Protein AF-A0A379TE27-F1 (afdb_monomer_lite)

Structure (mmCIF, N/CA/C/O backbone):
data_AF-A0A379TE27-F1
#
_entry.id   AF-A0A379TE27-F1
#
loop_
_atom_site.group_PDB
_atom_site.id
_atom_site.type_symbol
_atom_site.label_atom_id
_atom_site.label_alt_id
_atom_site.label_comp_id
_atom_site.label_asym_id
_atom_site.label_entity_id
_atom_site.label_seq_id
_atom_site.pdbx_PDB_ins_code
_atom_site.Cartn_x
_atom_site.Cartn_y
_atom_site.Cartn_z
_atom_site.occupancy
_atom_site.B_iso_or_equiv
_atom_site.auth_seq_id
_atom_site.auth_comp_id
_atom_site.auth_asym_id
_atom_site.auth_atom_id
_atom_site.pdbx_PDB_model_num
ATOM 1 N N . MET A 1 1 ? -8.753 6.516 7.124 1.00 88.56 1 MET A N 1
ATOM 2 C CA . MET A 1 1 ? -7.279 6.424 7.052 1.00 88.56 1 MET A CA 1
ATOM 3 C C . MET A 1 1 ? -6.906 5.951 5.670 1.00 88.56 1 MET A C 1
ATOM 5 O O . MET A 1 1 ? -7.676 5.186 5.088 1.00 88.56 1 MET A O 1
ATOM 9 N N . THR A 1 2 ? -5.763 6.414 5.190 1.00 90.12 2 THR A N 1
ATOM 10 C CA . THR A 1 2 ? -5.278 6.161 3.833 1.00 90.12 2 THR A CA 1
ATOM 11 C C . THR A 1 2 ? -3.850 5.655 3.903 1.00 90.12 2 THR A C 1
ATOM 13 O O . THR A 1 2 ? -3.072 6.192 4.685 1.00 90.12 2 THR A O 1
ATOM 16 N N . VAL A 1 3 ? -3.515 4.637 3.115 1.00 89.94 3 VAL A N 1
ATOM 17 C CA . VAL A 1 3 ? -2.134 4.156 2.956 1.00 89.94 3 VAL A CA 1
ATOM 18 C C . VAL A 1 3 ? -1.588 4.631 1.613 1.00 89.94 3 VAL A C 1
ATOM 20 O O . VAL A 1 3 ? -2.299 4.561 0.609 1.00 89.94 3 VAL A O 1
ATOM 23 N N . THR A 1 4 ? -0.375 5.186 1.584 1.00 88.12 4 THR A N 1
ATOM 24 C CA . THR A 1 4 ? 0.194 5.774 0.361 1.00 88.12 4 THR A CA 1
ATOM 25 C C . THR A 1 4 ? 1.718 5.753 0.327 1.00 88.12 4 THR A C 1
ATOM 27 O O . THR A 1 4 ? 2.380 5.840 1.354 1.00 88.12 4 THR A O 1
ATOM 30 N N . THR A 1 5 ? 2.281 5.704 -0.877 1.00 76.00 5 THR A N 1
ATOM 31 C CA . THR A 1 5 ? 3.723 5.837 -1.141 1.00 76.00 5 THR A CA 1
ATOM 32 C C . THR A 1 5 ? 4.176 7.281 -1.326 1.00 76.00 5 THR A C 1
ATOM 34 O O . THR A 1 5 ? 5.369 7.581 -1.337 1.00 76.00 5 THR A O 1
ATOM 37 N N . THR A 1 6 ? 3.238 8.207 -1.535 1.00 61.97 6 THR A N 1
ATOM 38 C CA . THR A 1 6 ? 3.581 9.575 -1.918 1.00 61.97 6 THR A CA 1
ATOM 39 C C . THR A 1 6 ? 4.032 10.370 -0.699 1.00 61.97 6 THR A C 1
ATOM 41 O O . THR A 1 6 ? 3.205 10.880 0.057 1.00 61.97 6 THR A O 1
ATOM 44 N N . ASN A 1 7 ? 5.343 10.554 -0.556 1.00 51.09 7 ASN A N 1
ATOM 45 C CA . ASN A 1 7 ? 5.941 11.485 0.404 1.00 51.09 7 ASN A CA 1
ATOM 46 C C . ASN A 1 7 ? 6.073 12.908 -0.181 1.00 51.09 7 ASN A C 1
ATOM 48 O O . ASN A 1 7 ? 7.009 13.645 0.120 1.00 51.09 7 ASN A O 1
ATOM 52 N N . LEU A 1 8 ? 5.158 13.300 -1.079 1.00 46.75 8 LEU A N 1
ATOM 53 C CA . LEU A 1 8 ? 5.077 14.679 -1.552 1.00 46.75 8 LEU A CA 1
ATOM 54 C C . LEU A 1 8 ? 4.684 15.534 -0.349 1.00 46.75 8 LEU A C 1
ATOM 56 O O . LEU A 1 8 ? 3.548 15.465 0.114 1.00 46.75 8 LEU A O 1
ATOM 60 N N . THR A 1 9 ? 5.617 16.330 0.163 1.00 44.69 9 THR A N 1
ATOM 61 C CA . THR A 1 9 ? 5.460 17.175 1.357 1.00 44.69 9 THR A CA 1
ATOM 62 C C . THR A 1 9 ? 4.176 18.016 1.299 1.00 44.69 9 THR A C 1
ATOM 64 O O . THR A 1 9 ? 3.497 18.212 2.306 1.00 44.69 9 THR A O 1
ATOM 67 N N . THR A 1 10 ? 3.769 18.430 0.098 1.00 44.16 10 THR A N 1
ATOM 68 C CA . THR A 1 10 ? 2.522 19.156 -0.180 1.00 44.16 10 THR A CA 1
ATOM 69 C C . THR A 1 10 ? 1.271 18.292 0.022 1.00 44.16 10 THR A C 1
ATOM 71 O O . THR A 1 10 ? 0.318 18.719 0.674 1.00 44.16 10 THR A O 1
ATOM 74 N N . THR A 1 11 ? 1.275 17.055 -0.479 1.00 52.12 11 THR A N 1
ATOM 75 C CA . THR A 1 11 ? 0.161 16.103 -0.350 1.00 52.12 11 THR A CA 1
ATOM 76 C C . THR A 1 11 ? 0.090 15.530 1.063 1.00 52.12 11 THR A C 1
ATOM 78 O O . THR A 1 11 ? -1.003 15.342 1.584 1.00 52.12 11 THR A O 1
ATOM 81 N N . ALA A 1 12 ? 1.230 15.340 1.730 1.00 51.91 12 ALA A N 1
ATOM 82 C CA . ALA A 1 12 ? 1.298 14.911 3.121 1.00 51.91 12 ALA A CA 1
ATOM 83 C C . ALA A 1 12 ? 0.636 15.923 4.067 1.00 51.91 12 ALA A C 1
ATOM 85 O O . ALA A 1 12 ? -0.124 15.529 4.948 1.00 51.91 12 ALA A O 1
ATOM 86 N N . HIS A 1 13 ? 0.844 17.229 3.859 1.00 50.75 13 HIS A N 1
ATOM 87 C CA . HIS A 1 13 ? 0.138 18.273 4.611 1.00 50.75 13 HIS A CA 1
ATOM 88 C C . HIS A 1 13 ? -1.361 18.335 4.292 1.00 50.75 13 HIS A C 1
ATOM 90 O O . HIS A 1 13 ? -2.162 18.593 5.194 1.00 50.75 13 HIS A O 1
ATOM 96 N N . TYR A 1 14 ? -1.745 18.088 3.037 1.00 52.91 14 TYR A N 1
ATOM 97 C CA . TYR A 1 14 ? -3.147 18.077 2.616 1.00 52.91 14 TYR A CA 1
ATOM 98 C C . TYR A 1 14 ? -3.903 16.868 3.187 1.00 52.91 14 TYR A C 1
ATOM 100 O O . TYR A 1 14 ? -4.969 17.031 3.779 1.00 52.91 14 TYR A O 1
ATOM 108 N N . TYR A 1 15 ? -3.308 15.670 3.112 1.00 57.31 15 TYR A N 1
ATOM 109 C CA . TYR A 1 15 ? -3.843 14.467 3.740 1.00 57.31 15 TYR A CA 1
ATOM 110 C C . TYR A 1 15 ? -3.894 14.634 5.251 1.00 57.31 15 TYR A C 1
ATOM 112 O O . TYR A 1 15 ? -4.974 14.505 5.799 1.00 57.31 15 TYR A O 1
ATOM 120 N N . ARG A 1 16 ? -2.815 15.042 5.933 1.00 56.41 16 ARG A N 1
ATOM 121 C CA . ARG A 1 16 ? -2.797 15.148 7.408 1.00 56.41 16 ARG A CA 1
ATOM 122 C C . ARG A 1 16 ? -3.868 16.098 7.977 1.00 56.41 16 ARG A C 1
ATOM 124 O O . ARG A 1 16 ? -4.253 15.941 9.129 1.00 56.41 16 ARG A O 1
ATOM 131 N N . ARG A 1 17 ? -4.365 17.061 7.186 1.00 57.88 17 ARG A N 1
ATOM 132 C CA . ARG A 1 17 ? -5.469 17.967 7.564 1.00 57.88 17 ARG A CA 1
ATOM 133 C C . ARG A 1 17 ? -6.874 17.387 7.348 1.00 57.88 17 ARG A C 1
ATOM 135 O O . ARG A 1 17 ? -7.810 17.901 7.948 1.00 57.88 17 ARG A O 1
ATOM 142 N N . ALA A 1 18 ? -7.032 16.349 6.526 1.00 57.97 18 ALA A N 1
ATOM 143 C CA . ALA A 1 18 ? -8.335 15.783 6.153 1.00 57.97 18 ALA A CA 1
ATOM 144 C C . ALA A 1 18 ? -8.492 14.278 6.460 1.00 57.97 18 ALA A C 1
ATOM 146 O O . ALA A 1 18 ? -9.610 13.788 6.596 1.00 57.97 18 ALA A O 1
ATOM 147 N N . GLN A 1 19 ? -7.397 13.521 6.543 1.00 73.94 19 GLN A N 1
ATOM 148 C CA . GLN A 1 19 ? -7.355 12.069 6.717 1.00 73.94 19 GLN A CA 1
ATOM 149 C C . GLN A 1 19 ? -6.06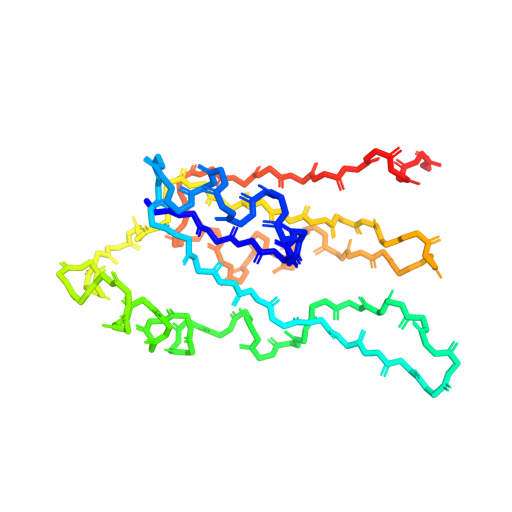4 11.659 7.445 1.00 73.94 19 GLN A C 1
ATOM 151 O O . GLN A 1 19 ? -4.993 12.168 7.143 1.00 73.94 19 GLN A O 1
ATOM 156 N N . THR A 1 20 ? -6.121 10.686 8.354 1.00 88.12 20 THR A N 1
ATOM 157 C CA . THR A 1 20 ? -4.904 10.079 8.923 1.00 88.12 20 THR A CA 1
ATOM 158 C C . THR A 1 20 ? -4.175 9.273 7.836 1.00 88.12 20 THR A C 1
ATOM 160 O O . THR A 1 20 ? -4.791 8.334 7.317 1.00 88.12 20 THR A O 1
ATOM 163 N N . PRO A 1 21 ? -2.933 9.616 7.444 1.00 89.06 21 PRO A N 1
ATOM 164 C CA . PRO A 1 21 ? -2.180 8.876 6.437 1.00 89.06 21 PRO A CA 1
ATOM 165 C C . PRO A 1 21 ? -1.149 7.925 7.068 1.00 89.06 21 PRO A C 1
ATOM 167 O O . PRO A 1 21 ? -0.503 8.276 8.052 1.00 89.06 21 PRO A O 1
ATOM 170 N N . VAL A 1 22 ? -0.969 6.756 6.455 1.00 91.62 22 VAL A N 1
ATOM 171 C CA . VAL A 1 22 ? 0.132 5.812 6.691 1.00 91.62 22 VAL A CA 1
ATOM 172 C C . VAL A 1 22 ? 1.017 5.820 5.446 1.00 91.62 22 VAL A C 1
ATOM 174 O O . VAL A 1 22 ? 0.517 5.621 4.338 1.00 91.62 22 VAL A O 1
ATOM 177 N N . TYR A 1 23 ? 2.308 6.100 5.617 1.00 88.94 23 TYR A N 1
ATOM 178 C CA . TYR A 1 23 ? 3.251 6.228 4.505 1.00 88.94 23 TYR A CA 1
ATOM 179 C C . TYR A 1 23 ? 4.073 4.955 4.343 1.00 88.94 23 TYR A C 1
ATOM 181 O O . TYR A 1 23 ? 4.562 4.423 5.33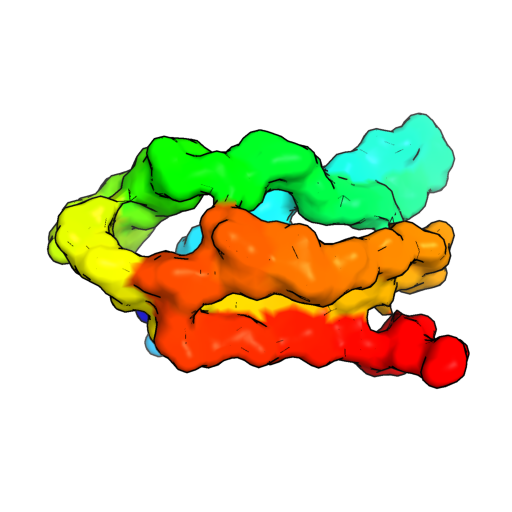3 1.00 88.94 23 TYR A O 1
ATOM 189 N N . LEU A 1 24 ? 4.226 4.500 3.101 1.00 89.06 24 LEU A N 1
ATOM 190 C CA . LEU A 1 24 ? 5.077 3.367 2.745 1.00 89.06 24 LEU A CA 1
ATOM 191 C C . LEU A 1 24 ? 6.407 3.863 2.191 1.00 89.06 24 LEU A C 1
ATOM 193 O O . LEU A 1 24 ? 6.450 4.819 1.410 1.00 89.06 24 LEU A O 1
ATOM 197 N N . GLU A 1 25 ? 7.480 3.194 2.587 1.00 86.62 25 GLU A N 1
ATOM 198 C CA . GLU A 1 25 ? 8.829 3.486 2.123 1.00 86.62 25 GLU A CA 1
ATOM 199 C C . GLU A 1 25 ? 9.024 3.007 0.679 1.00 86.62 25 GLU A C 1
ATOM 201 O O . GLU A 1 25 ? 8.402 2.045 0.224 1.00 86.62 25 GLU A O 1
ATOM 206 N N . THR A 1 26 ? 9.884 3.707 -0.062 1.00 82.75 26 THR A N 1
ATOM 207 C CA . THR A 1 26 ? 10.246 3.367 -1.443 1.00 82.75 26 THR A CA 1
ATOM 208 C C . THR A 1 26 ? 11.753 3.215 -1.557 1.00 82.75 26 THR A C 1
ATOM 210 O O . THR A 1 26 ? 12.495 4.105 -1.130 1.00 82.75 26 THR A O 1
ATOM 213 N N . ALA A 1 27 ? 12.194 2.160 -2.229 1.00 83.25 27 ALA A N 1
ATOM 214 C CA . ALA A 1 27 ? 13.587 1.922 -2.539 1.00 83.25 27 ALA A CA 1
ATOM 215 C C . ALA A 1 27 ? 14.189 3.072 -3.360 1.00 83.25 27 ALA A C 1
ATOM 217 O O . ALA A 1 27 ? 13.549 3.662 -4.238 1.00 83.25 27 ALA A O 1
ATOM 218 N N . ARG A 1 28 ? 15.472 3.347 -3.117 1.00 83.38 28 ARG A N 1
ATOM 219 C CA . ARG A 1 28 ? 16.305 4.190 -3.977 1.00 83.38 28 ARG A CA 1
ATOM 220 C C . ARG A 1 28 ? 17.602 3.483 -4.310 1.00 83.38 28 ARG A C 1
ATOM 222 O O . ARG A 1 28 ? 18.187 2.820 -3.459 1.00 83.38 28 ARG A O 1
ATOM 229 N N . ASN A 1 29 ? 18.062 3.641 -5.545 1.00 81.31 29 ASN A N 1
ATOM 230 C CA . ASN A 1 29 ? 19.365 3.127 -5.958 1.00 81.31 29 ASN A CA 1
ATOM 231 C C . ASN A 1 29 ? 20.466 4.206 -5.805 1.00 81.31 29 ASN A C 1
ATOM 233 O O . ASN A 1 29 ? 20.149 5.379 -5.595 1.00 81.31 29 ASN A O 1
ATOM 237 N N . PRO A 1 30 ? 21.761 3.853 -5.942 1.00 87.69 30 PRO A N 1
ATOM 238 C CA . PRO A 1 30 ? 22.869 4.814 -5.847 1.00 87.69 30 PRO A CA 1
ATOM 239 C C . PRO A 1 30 ? 22.845 5.954 -6.878 1.00 87.69 30 PRO A C 1
ATOM 241 O O . PRO A 1 30 ? 23.509 6.967 -6.680 1.00 87.69 30 PRO A O 1
ATOM 244 N N . TYR A 1 31 ? 22.078 5.812 -7.963 1.00 83.38 31 TYR A N 1
ATOM 245 C CA . TYR A 1 31 ? 21.861 6.859 -8.968 1.00 83.38 31 TYR A CA 1
ATOM 246 C C . TYR A 1 31 ? 20.724 7.822 -8.586 1.00 83.38 31 TYR A C 1
ATOM 248 O O . TYR A 1 31 ? 20.448 8.773 -9.312 1.00 83.38 31 TYR A O 1
ATOM 256 N N . GLY A 1 32 ? 20.062 7.588 -7.449 1.00 80.25 32 GLY A N 1
ATOM 257 C CA . GLY A 1 32 ? 18.960 8.400 -6.944 1.00 80.25 32 GLY A CA 1
ATOM 258 C C . GLY A 1 32 ? 17.590 8.049 -7.524 1.00 80.25 32 GLY A C 1
ATOM 259 O O . GLY A 1 32 ? 16.617 8.710 -7.147 1.00 80.25 32 GLY A O 1
ATOM 260 N N . PHE A 1 33 ? 17.495 7.021 -8.378 1.00 80.44 33 PHE A N 1
ATOM 261 C CA . PHE A 1 33 ? 16.231 6.611 -8.991 1.00 80.44 33 PHE A CA 1
ATOM 262 C C . PHE A 1 33 ? 15.255 6.115 -7.935 1.00 80.44 33 PHE A C 1
ATOM 264 O O . PHE A 1 33 ? 15.630 5.382 -7.014 1.00 80.44 33 PHE A O 1
ATOM 271 N N . ILE A 1 34 ? 13.998 6.513 -8.097 1.00 76.69 34 ILE A N 1
ATOM 272 C CA . ILE A 1 34 ? 12.882 6.073 -7.277 1.00 76.69 34 ILE A CA 1
ATOM 273 C C . ILE A 1 34 ? 12.481 4.692 -7.779 1.00 76.69 34 ILE A C 1
ATOM 275 O O . ILE A 1 34 ? 11.858 4.524 -8.834 1.00 76.69 34 ILE A O 1
ATOM 279 N N . GLY A 1 35 ? 12.897 3.700 -7.004 1.00 78.25 35 GLY A N 1
ATOM 280 C CA . GLY A 1 35 ? 12.470 2.332 -7.160 1.00 78.25 35 GLY A CA 1
ATOM 281 C C . GLY A 1 35 ? 11.092 2.127 -6.556 1.00 78.25 35 GLY A C 1
ATOM 282 O O . GLY A 1 35 ? 10.320 3.047 -6.286 1.00 78.25 35 GLY A O 1
ATOM 283 N N . GLY A 1 36 ? 10.780 0.864 -6.350 1.00 80.25 36 GLY A N 1
ATOM 284 C CA . GLY A 1 36 ? 9.490 0.481 -5.853 1.00 80.25 36 GLY A CA 1
ATOM 285 C C . GLY A 1 36 ? 9.322 0.620 -4.329 1.00 80.25 36 GLY A C 1
ATOM 286 O O . GLY A 1 36 ? 10.299 0.709 -3.608 1.00 80.25 36 GLY A O 1
ATOM 287 N N . ILE A 1 37 ? 8.078 0.569 -3.848 1.00 85.62 37 ILE A N 1
ATOM 288 C CA . ILE A 1 37 ? 7.708 0.143 -2.486 1.00 85.62 37 ILE A CA 1
ATOM 289 C C . ILE A 1 37 ? 8.469 -1.117 -2.044 1.00 85.62 37 ILE A C 1
ATOM 291 O O . ILE A 1 37 ? 8.453 -2.142 -2.730 1.00 85.62 37 ILE A O 1
ATOM 295 N N . ASP A 1 38 ? 9.084 -1.077 -0.869 1.00 84.50 38 ASP A N 1
ATOM 296 C CA . ASP A 1 38 ? 9.772 -2.255 -0.348 1.00 84.50 38 ASP A CA 1
ATOM 297 C C . ASP A 1 38 ? 8.800 -3.401 -0.026 1.00 84.50 38 ASP A C 1
ATOM 299 O O . ASP A 1 38 ? 7.673 -3.201 0.423 1.00 84.50 38 ASP A O 1
ATOM 303 N N . ALA A 1 39 ? 9.234 -4.645 -0.242 1.00 85.81 39 ALA A N 1
ATOM 304 C CA . ALA A 1 39 ? 8.354 -5.814 -0.138 1.00 85.81 39 ALA A CA 1
ATOM 305 C C . ALA A 1 39 ? 7.723 -5.994 1.257 1.00 85.81 39 ALA A C 1
ATOM 307 O O . ALA A 1 39 ? 6.593 -6.492 1.341 1.00 85.81 39 ALA A O 1
ATOM 308 N N . HIS A 1 40 ? 8.441 -5.580 2.309 1.00 89.81 40 HIS A N 1
ATOM 309 C CA . HIS A 1 40 ? 7.998 -5.634 3.704 1.00 89.81 40 HIS A CA 1
ATOM 310 C C . HIS A 1 40 ? 6.867 -4.631 3.995 1.00 89.81 40 HIS A C 1
ATOM 312 O O . HIS A 1 40 ? 6.027 -4.880 4.851 1.00 89.81 40 HIS A O 1
ATOM 318 N N . CYS A 1 41 ? 6.762 -3.535 3.230 1.00 90.75 41 CYS A N 1
ATOM 319 C CA . CYS A 1 41 ? 5.679 -2.556 3.374 1.00 90.75 41 CYS A CA 1
ATOM 320 C C . CYS A 1 41 ? 4.291 -3.130 3.027 1.00 90.75 41 CYS A C 1
ATOM 322 O O . CYS A 1 41 ? 3.275 -2.475 3.255 1.00 90.75 41 CYS A O 1
ATOM 324 N N . PHE A 1 42 ? 4.235 -4.341 2.467 1.00 91.00 42 PHE A N 1
ATOM 325 C CA . PHE A 1 42 ? 3.000 -5.078 2.209 1.00 91.00 42 PHE A CA 1
ATOM 326 C C . PHE A 1 42 ? 2.726 -6.194 3.228 1.00 91.00 42 PHE A C 1
ATOM 328 O O . PHE A 1 42 ? 1.852 -7.028 2.992 1.00 91.00 42 PHE A O 1
ATOM 335 N N . GLU A 1 43 ? 3.487 -6.263 4.318 1.00 94.81 43 GLU A N 1
ATOM 336 C CA . GLU A 1 43 ? 3.231 -7.190 5.418 1.00 94.81 43 GLU A CA 1
ATOM 337 C C . GLU A 1 43 ? 2.203 -6.581 6.374 1.00 94.81 43 GLU A C 1
ATOM 339 O O . GLU A 1 43 ? 2.299 -5.417 6.765 1.00 94.81 43 GLU A O 1
ATOM 344 N N . GLU A 1 44 ? 1.180 -7.360 6.727 1.00 96.31 44 GLU A N 1
ATOM 345 C CA . GLU A 1 44 ? 0.074 -6.865 7.549 1.00 96.31 44 GLU A CA 1
ATOM 346 C C . GLU A 1 44 ? 0.536 -6.424 8.940 1.00 96.31 44 GLU A C 1
ATOM 348 O O . GLU A 1 44 ? 0.079 -5.387 9.418 1.00 96.31 44 GLU A O 1
ATOM 353 N N . ASP A 1 45 ? 1.458 -7.163 9.559 1.00 96.81 45 ASP A N 1
ATOM 354 C CA . ASP A 1 45 ? 1.988 -6.827 10.883 1.00 96.81 45 ASP A CA 1
ATOM 355 C C . ASP A 1 45 ? 2.677 -5.458 10.861 1.00 96.81 45 ASP A C 1
ATOM 357 O O . ASP A 1 45 ? 2.329 -4.581 11.652 1.00 96.81 45 ASP A O 1
ATOM 361 N N . TYR A 1 46 ? 3.535 -5.217 9.866 1.00 96.25 46 TYR A N 1
ATOM 362 C CA . TYR A 1 46 ? 4.184 -3.922 9.661 1.00 96.25 46 TYR A CA 1
ATOM 363 C C . TYR A 1 46 ? 3.166 -2.794 9.426 1.00 96.25 46 TYR A C 1
ATOM 365 O O . TYR A 1 46 ? 3.241 -1.725 10.033 1.00 96.25 46 TYR A O 1
ATOM 373 N N . LEU A 1 47 ? 2.146 -3.026 8.593 1.00 96.38 47 LEU A N 1
ATOM 374 C CA . LEU A 1 47 ? 1.080 -2.043 8.383 1.00 96.38 47 LEU A CA 1
ATOM 375 C C . LEU A 1 47 ? 0.321 -1.742 9.680 1.00 96.38 47 LEU A C 1
ATOM 377 O O . LEU A 1 47 ? -0.028 -0.587 9.925 1.00 96.38 47 LEU A O 1
ATOM 381 N N . ARG A 1 48 ? 0.058 -2.747 10.520 1.00 97.12 48 ARG A N 1
ATOM 382 C CA . ARG A 1 48 ? -0.628 -2.567 11.806 1.00 97.12 48 ARG A CA 1
ATOM 383 C C . ARG A 1 48 ? 0.237 -1.837 12.829 1.00 97.12 48 ARG A C 1
ATOM 385 O O . ARG A 1 48 ? -0.315 -1.029 13.576 1.00 97.12 48 ARG A O 1
ATOM 392 N N . GLU A 1 49 ? 1.551 -2.037 12.819 1.00 97.00 49 GLU A N 1
ATOM 393 C CA . GLU A 1 49 ? 2.500 -1.225 13.592 1.00 97.00 49 GLU A CA 1
ATOM 394 C C . GLU A 1 49 ? 2.417 0.247 13.175 1.00 97.00 49 GLU A C 1
ATOM 396 O O . GLU A 1 49 ? 2.171 1.111 14.017 1.00 97.00 49 GLU A O 1
ATOM 401 N N . LEU A 1 50 ? 2.477 0.541 11.871 1.00 95.25 50 LEU A N 1
ATOM 402 C CA . LEU A 1 50 ? 2.340 1.914 11.374 1.00 95.25 50 LEU A CA 1
ATOM 403 C C . LEU A 1 50 ? 0.982 2.542 11.725 1.00 95.25 50 LEU A C 1
ATOM 405 O O . LEU A 1 50 ? 0.904 3.735 12.023 1.00 95.25 50 LEU A O 1
ATOM 409 N N . ILE A 1 51 ? -0.102 1.758 11.706 1.00 95.44 51 ILE A N 1
ATOM 410 C CA . ILE A 1 51 ? -1.424 2.221 12.149 1.00 95.44 51 ILE A CA 1
ATOM 411 C C . ILE A 1 51 ? -1.401 2.561 13.639 1.00 95.44 51 ILE A C 1
ATOM 413 O O . ILE A 1 51 ? -2.012 3.554 14.033 1.00 95.44 51 ILE A O 1
ATOM 417 N N . ASN A 1 52 ? -0.724 1.763 14.465 1.00 96.44 52 ASN A N 1
ATOM 418 C CA . ASN A 1 52 ? -0.677 1.965 15.909 1.00 96.44 52 ASN A CA 1
ATOM 419 C C . ASN A 1 52 ? -0.061 3.317 16.288 1.00 96.44 52 ASN A C 1
ATOM 421 O O . ASN A 1 52 ? -0.548 3.970 17.209 1.00 96.44 52 ASN A O 1
ATOM 425 N N . GLU A 1 53 ? 0.925 3.776 15.518 1.00 94.06 53 GLU A N 1
ATOM 426 C CA . GLU A 1 53 ? 1.582 5.070 15.722 1.00 94.06 53 GLU A C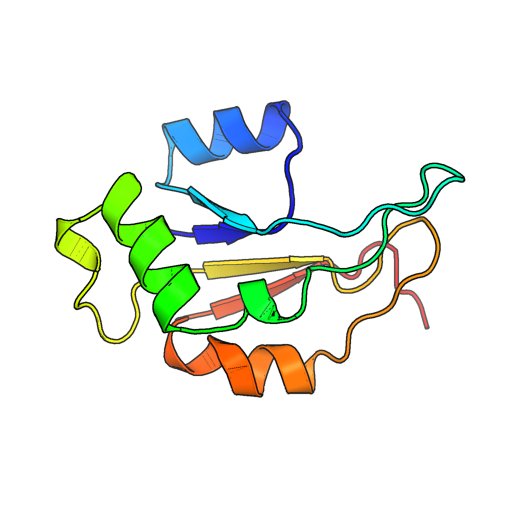A 1
ATOM 427 C C . GLU A 1 53 ? 0.671 6.276 15.434 1.00 94.06 53 GLU A C 1
ATOM 429 O O . GLU A 1 53 ? 0.822 7.337 16.040 1.00 94.06 53 GLU A O 1
ATOM 434 N N . VAL A 1 54 ? -0.291 6.146 14.510 1.00 92.19 54 VAL A N 1
ATOM 435 C CA . VAL A 1 54 ? -1.087 7.293 14.016 1.00 92.19 54 VAL A CA 1
ATOM 436 C C . VAL A 1 54 ? -2.579 7.224 14.349 1.00 92.19 54 VAL A C 1
ATOM 438 O O . VAL A 1 54 ? -3.265 8.248 14.355 1.00 92.19 54 VAL A O 1
ATOM 441 N N . ALA A 1 55 ? -3.108 6.026 14.577 1.00 93.38 55 ALA A N 1
ATOM 442 C CA . ALA A 1 55 ? -4.515 5.743 14.845 1.00 93.38 55 ALA A CA 1
ATOM 443 C C . ALA A 1 55 ? -4.671 4.413 15.617 1.00 93.38 55 ALA A C 1
ATOM 445 O O . ALA A 1 55 ? -5.281 3.473 15.093 1.00 93.38 55 ALA A O 1
ATOM 446 N N . PRO A 1 56 ? -4.178 4.321 16.868 1.00 95.06 56 PRO A N 1
ATOM 447 C CA . PRO A 1 56 ? -4.171 3.083 17.658 1.00 95.06 56 PRO A CA 1
ATOM 448 C C . PRO A 1 56 ? -5.558 2.439 17.801 1.00 95.06 56 PRO A C 1
ATOM 450 O O . PRO A 1 56 ? -5.704 1.218 17.777 1.00 95.06 56 PRO A O 1
ATOM 453 N N . GLN A 1 57 ? -6.615 3.252 17.844 1.00 94.88 57 GLN A N 1
ATOM 454 C CA . GLN A 1 57 ? -8.004 2.800 17.902 1.00 94.88 57 GLN A CA 1
ATOM 455 C C . GLN A 1 57 ? -8.461 1.991 16.675 1.00 94.88 57 GLN A C 1
ATOM 457 O O . GLN A 1 57 ? -9.497 1.340 16.741 1.00 94.88 57 GLN A O 1
ATOM 462 N N . ARG A 1 58 ? -7.716 2.032 15.563 1.00 94.38 58 ARG A N 1
ATOM 463 C CA . ARG A 1 58 ? -8.041 1.349 14.298 1.00 94.38 58 ARG A CA 1
ATOM 464 C C . ARG A 1 58 ? -7.173 0.127 14.022 1.00 94.38 58 ARG A C 1
ATOM 466 O O . ARG A 1 58 ? -7.399 -0.564 13.034 1.00 94.38 58 ARG A O 1
ATOM 473 N N . VAL A 1 59 ? -6.197 -0.167 14.884 1.00 96.44 59 VAL A N 1
ATOM 474 C CA . VAL A 1 59 ? -5.239 -1.274 14.703 1.00 96.44 59 VAL A CA 1
ATOM 475 C C . VAL A 1 59 ? -5.930 -2.624 14.570 1.00 96.44 59 VAL A C 1
ATOM 477 O O . VAL A 1 59 ? -5.400 -3.504 13.907 1.00 96.44 59 VAL A O 1
ATOM 480 N N . ARG A 1 60 ? -7.106 -2.800 15.181 1.00 96.88 60 ARG A N 1
ATOM 481 C CA . ARG A 1 60 ? -7.877 -4.053 15.147 1.00 96.88 60 ARG A CA 1
ATOM 482 C C . ARG A 1 60 ? -9.008 -4.051 14.119 1.00 96.88 60 ARG A C 1
ATOM 484 O O . ARG A 1 60 ? -9.727 -5.043 14.026 1.00 96.88 60 ARG A O 1
ATOM 491 N N . ASP A 1 61 ? -9.170 -2.973 13.350 1.00 97.56 61 ASP A N 1
ATOM 492 C CA . ASP A 1 61 ? -10.146 -2.947 12.263 1.00 97.56 61 ASP A CA 1
ATOM 493 C C . ASP A 1 61 ? -9.792 -4.054 11.257 1.00 97.56 61 ASP A C 1
ATOM 495 O O . ASP A 1 61 ? -8.620 -4.258 10.917 1.00 97.56 61 ASP A O 1
ATOM 499 N N . VAL A 1 62 ? -10.812 -4.753 10.749 1.00 97.38 62 VAL A N 1
ATOM 500 C CA . VAL A 1 62 ? -10.643 -5.721 9.648 1.00 97.38 62 VAL A CA 1
ATOM 501 C C . VAL A 1 62 ? -10.158 -4.994 8.391 1.00 97.38 62 VAL A C 1
ATOM 503 O O . VAL A 1 62 ? -9.279 -5.483 7.692 1.00 97.38 62 VAL A O 1
ATOM 506 N N . ARG A 1 63 ? -10.699 -3.793 8.143 1.00 97.69 63 ARG A N 1
ATOM 507 C CA . ARG A 1 63 ? -10.338 -2.905 7.030 1.00 97.69 63 ARG A CA 1
ATOM 508 C C . ARG A 1 63 ? -9.930 -1.526 7.539 1.00 97.69 63 ARG A C 1
ATOM 510 O O . ARG A 1 63 ? -10.726 -0.582 7.523 1.00 97.69 63 ARG A O 1
ATOM 517 N N . PRO A 1 64 ? -8.699 -1.382 8.047 1.00 96.62 64 PRO A N 1
ATOM 518 C CA . PRO A 1 64 ? -8.246 -0.114 8.597 1.00 96.62 64 PRO A CA 1
ATOM 519 C C . PRO A 1 64 ? -8.107 0.967 7.511 1.00 96.62 64 PRO A C 1
ATOM 521 O O . PRO A 1 64 ? -8.221 2.158 7.812 1.00 96.62 64 PRO A O 1
ATOM 524 N N . PHE A 1 65 ? -7.925 0.617 6.238 1.00 95.62 65 PHE A N 1
ATOM 525 C CA . PHE A 1 65 ? -7.741 1.597 5.169 1.00 95.62 65 PHE A CA 1
ATOM 526 C C . PHE A 1 65 ? -9.023 1.812 4.365 1.00 95.62 65 PHE A C 1
ATOM 528 O O . PHE A 1 65 ? -9.562 0.907 3.739 1.00 95.62 65 PHE A O 1
ATOM 535 N N . ARG A 1 66 ? -9.493 3.063 4.321 1.00 94.38 66 ARG A N 1
ATOM 536 C CA . ARG A 1 66 ? -10.633 3.442 3.472 1.00 94.38 66 ARG A CA 1
ATOM 537 C C . ARG A 1 66 ? -10.220 3.582 2.004 1.00 94.38 66 ARG A C 1
ATOM 539 O O . ARG A 1 66 ? -11.064 3.453 1.116 1.00 94.38 66 ARG A O 1
ATOM 546 N N . LEU A 1 67 ? -8.945 3.892 1.770 1.00 93.00 67 LEU A N 1
ATOM 547 C CA . LEU A 1 67 ? -8.324 4.036 0.460 1.00 93.00 67 LEU A CA 1
ATOM 548 C C . LEU A 1 67 ? -6.832 3.691 0.561 1.00 93.00 67 LEU A C 1
ATOM 550 O O . LEU A 1 67 ? -6.141 4.198 1.443 1.00 93.00 67 LEU A O 1
ATOM 554 N N . ALA A 1 68 ? -6.332 2.872 -0.355 1.00 92.69 68 ALA A N 1
ATOM 555 C CA . ALA A 1 68 ? -4.909 2.777 -0.656 1.00 92.69 68 ALA A CA 1
ATOM 556 C C . ALA A 1 68 ? -4.620 3.554 -1.940 1.00 92.69 68 ALA A C 1
ATOM 558 O O . ALA A 1 68 ? -5.338 3.389 -2.922 1.00 92.69 68 ALA A O 1
ATOM 559 N N . VAL A 1 69 ? -3.587 4.390 -1.943 1.00 90.69 69 VAL A N 1
ATOM 560 C CA . VAL A 1 69 ? -3.111 5.093 -3.140 1.00 90.69 69 VAL A CA 1
ATOM 561 C C . VAL A 1 69 ? -1.734 4.548 -3.480 1.00 90.69 69 VAL A C 1
ATOM 563 O O . VAL A 1 69 ? -0.777 4.759 -2.740 1.00 90.69 69 VAL A O 1
ATOM 566 N N . ILE A 1 70 ? -1.643 3.815 -4.584 1.00 88.31 70 ILE A N 1
ATOM 567 C CA . ILE A 1 70 ? -0.435 3.101 -4.987 1.00 88.31 70 ILE A CA 1
ATOM 568 C C . ILE A 1 70 ? 0.014 3.640 -6.334 1.00 88.31 70 ILE A C 1
ATOM 570 O O . ILE A 1 70 ? -0.704 3.537 -7.328 1.00 88.31 70 ILE A O 1
ATOM 574 N N . GLN A 1 71 ? 1.218 4.201 -6.372 1.00 85.50 71 GLN A N 1
ATOM 575 C CA . GLN A 1 71 ? 1.845 4.584 -7.627 1.00 85.50 71 GLN A CA 1
ATOM 576 C C . GLN A 1 71 ? 2.304 3.319 -8.361 1.00 85.50 71 GLN A C 1
ATOM 578 O O . GLN A 1 71 ? 3.265 2.670 -7.952 1.00 85.50 71 GLN A O 1
ATOM 583 N N . LEU A 1 72 ? 1.591 2.950 -9.430 1.00 82.25 72 LEU A N 1
ATOM 584 C CA . LEU A 1 72 ? 1.835 1.696 -10.149 1.00 82.25 72 LEU A CA 1
ATOM 585 C C . LEU A 1 72 ? 3.120 1.758 -10.986 1.00 82.25 72 LEU A C 1
ATOM 587 O O . LEU A 1 72 ? 3.769 0.738 -11.193 1.00 82.25 72 LEU A O 1
ATOM 591 N N . GLY A 1 73 ? 3.485 2.950 -11.457 1.00 79.50 73 GLY A N 1
ATOM 592 C CA . GLY A 1 73 ? 4.710 3.207 -12.207 1.00 79.50 73 GLY A CA 1
ATOM 593 C C . GLY A 1 73 ? 5.460 4.406 -11.638 1.00 79.50 73 GLY A C 1
ATOM 594 O O . GLY A 1 73 ? 4.878 5.488 -11.504 1.00 79.50 73 GLY A O 1
ATOM 595 N N . THR A 1 74 ? 6.742 4.241 -11.314 1.00 79.75 74 THR A N 1
ATOM 596 C CA . THR A 1 74 ? 7.615 5.379 -10.996 1.00 79.75 74 THR A CA 1
ATOM 597 C C . THR A 1 74 ? 8.084 6.061 -12.277 1.00 79.75 74 THR A C 1
ATOM 599 O O . THR A 1 74 ? 8.113 5.455 -13.348 1.00 79.75 74 THR A O 1
ATOM 602 N N . TYR A 1 75 ? 8.462 7.336 -12.170 1.00 78.62 75 TYR A N 1
ATOM 603 C CA . TYR A 1 75 ? 9.003 8.095 -13.302 1.00 78.62 75 TYR A CA 1
ATOM 604 C C . TYR A 1 75 ? 10.258 7.444 -13.898 1.00 78.62 75 TYR A C 1
ATOM 606 O O . TYR A 1 75 ? 10.436 7.441 -15.111 1.00 78.62 75 TYR A O 1
ATOM 614 N N . ASP A 1 76 ? 11.070 6.812 -13.051 1.00 80.75 76 ASP A N 1
ATOM 615 C CA . ASP A 1 76 ? 12.311 6.145 -13.447 1.00 80.75 76 ASP A CA 1
ATOM 616 C C . ASP A 1 76 ? 12.084 4.722 -14.006 1.00 80.75 76 ASP A C 1
ATOM 618 O O . ASP A 1 76 ? 13.034 3.964 -14.194 1.00 80.75 76 ASP A O 1
ATOM 622 N N . GLY A 1 77 ? 10.828 4.342 -14.282 1.00 76.88 77 GLY A N 1
ATOM 623 C CA . GLY A 1 77 ? 10.483 3.132 -15.033 1.00 76.88 77 GLY A CA 1
ATOM 624 C C . GLY A 1 77 ? 10.238 1.872 -14.199 1.00 76.88 77 GLY A C 1
ATOM 625 O O . GLY A 1 77 ? 10.149 0.783 -14.766 1.00 76.88 77 GLY A O 1
ATOM 626 N N . THR A 1 78 ? 10.097 1.974 -12.873 1.00 80.69 78 THR A N 1
ATOM 627 C CA . THR A 1 78 ? 9.708 0.813 -12.050 1.00 80.69 78 THR A CA 1
ATOM 628 C C . THR A 1 78 ? 8.200 0.596 -12.134 1.00 80.69 78 THR A C 1
ATOM 630 O O . THR A 1 78 ? 7.445 1.470 -11.718 1.00 80.69 78 THR A O 1
ATOM 633 N N . ILE A 1 79 ? 7.759 -0.567 -12.631 1.00 81.06 79 ILE A N 1
ATOM 634 C CA . ILE A 1 79 ? 6.338 -0.943 -12.737 1.00 81.06 79 ILE A CA 1
ATOM 635 C C . ILE A 1 79 ? 5.993 -2.038 -11.723 1.00 81.06 79 ILE A C 1
ATOM 637 O O . ILE A 1 79 ? 6.675 -3.058 -11.625 1.00 81.06 79 ILE A O 1
ATOM 641 N N . TYR A 1 80 ? 4.893 -1.836 -11.003 1.00 79.62 80 TYR A N 1
ATOM 642 C CA . TYR A 1 80 ? 4.341 -2.760 -10.022 1.00 79.62 80 TYR A CA 1
ATOM 643 C C . TYR A 1 80 ? 3.441 -3.828 -10.631 1.00 79.62 80 TYR A C 1
ATOM 645 O O . TYR A 1 80 ? 2.634 -3.566 -11.521 1.00 79.62 80 TYR A O 1
ATOM 653 N N . ASN A 1 81 ? 3.482 -5.027 -10.048 1.00 86.19 81 ASN A N 1
ATOM 654 C CA . ASN A 1 81 ? 2.448 -6.027 -10.275 1.00 86.19 81 ASN A CA 1
ATOM 655 C C . ASN A 1 81 ? 1.194 -5.662 -9.461 1.00 86.19 81 ASN A C 1
ATOM 657 O O . ASN A 1 81 ? 1.111 -5.952 -8.267 1.00 86.19 81 ASN A O 1
ATOM 661 N N . ALA A 1 82 ? 0.202 -5.048 -10.114 1.00 88.38 82 ALA A N 1
ATOM 662 C CA . ALA A 1 82 ? -1.055 -4.650 -9.475 1.00 88.38 82 ALA A CA 1
ATOM 663 C C . ALA A 1 82 ? -1.755 -5.817 -8.757 1.00 88.38 82 ALA A C 1
ATOM 665 O O . ALA A 1 82 ? -2.314 -5.631 -7.678 1.00 88.38 82 ALA A O 1
ATOM 666 N N . ARG A 1 83 ? -1.683 -7.034 -9.315 1.00 91.31 83 ARG A N 1
ATOM 667 C CA . ARG A 1 83 ? -2.284 -8.226 -8.704 1.00 91.31 83 ARG A CA 1
ATOM 668 C C . ARG A 1 83 ? -1.627 -8.562 -7.371 1.00 91.31 83 ARG A C 1
ATOM 670 O O . ARG A 1 83 ? -2.332 -8.805 -6.405 1.00 91.31 83 ARG A O 1
ATOM 677 N N . GLN A 1 84 ? -0.298 -8.490 -7.299 1.00 90.25 84 GLN A N 1
ATOM 678 C CA . GLN A 1 84 ? 0.432 -8.729 -6.053 1.00 90.25 84 GLN A CA 1
ATOM 679 C C . GLN A 1 84 ? 0.031 -7.731 -4.959 1.00 90.25 84 GLN A C 1
ATOM 681 O O . GLN A 1 84 ? -0.082 -8.110 -3.798 1.00 90.25 84 GLN A O 1
ATOM 686 N N . VAL A 1 85 ? -0.211 -6.469 -5.323 1.00 91.56 85 VAL A N 1
ATOM 687 C CA . VAL A 1 85 ? -0.687 -5.451 -4.376 1.00 91.56 85 VAL A CA 1
ATOM 688 C C . VAL A 1 85 ? -2.079 -5.809 -3.854 1.00 91.56 85 VAL A C 1
ATOM 690 O O . VAL A 1 85 ? -2.296 -5.817 -2.645 1.00 91.56 85 VAL A O 1
ATOM 693 N N . VAL A 1 86 ? -3.015 -6.147 -4.746 1.00 94.69 86 VAL A N 1
ATOM 694 C CA . VAL A 1 86 ? -4.374 -6.554 -4.352 1.00 94.69 86 VAL A CA 1
ATOM 695 C C . VAL A 1 86 ? -4.339 -7.792 -3.455 1.00 94.69 86 VAL A C 1
ATOM 697 O O .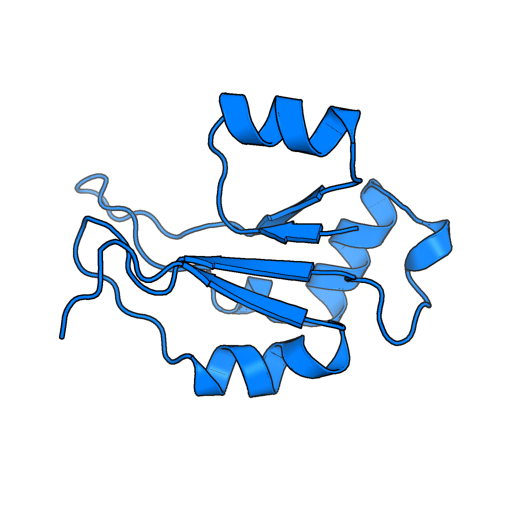 VAL A 1 86 ? -4.984 -7.791 -2.411 1.00 94.69 86 VAL A O 1
ATOM 700 N N . ASP A 1 87 ? -3.559 -8.809 -3.819 1.00 95.31 87 ASP A N 1
ATOM 701 C CA . ASP A 1 87 ? -3.468 -10.064 -3.068 1.00 95.31 87 ASP A CA 1
ATOM 702 C C . ASP A 1 87 ? -2.867 -9.855 -1.667 1.00 95.31 87 ASP A C 1
ATOM 704 O O . ASP A 1 87 ? -3.279 -10.520 -0.720 1.00 95.31 87 ASP A O 1
ATOM 708 N N . LYS A 1 88 ? -1.910 -8.926 -1.515 1.00 94.88 88 LYS A N 1
ATOM 709 C CA . LYS A 1 88 ? -1.236 -8.676 -0.233 1.00 94.88 88 LYS A CA 1
ATOM 710 C C . LYS A 1 88 ? -1.976 -7.730 0.711 1.00 94.88 88 LYS A C 1
ATOM 712 O O . LYS A 1 88 ? -1.882 -7.924 1.916 1.00 94.88 88 LYS A O 1
ATOM 717 N N . ILE A 1 89 ? -2.636 -6.683 0.208 1.00 95.56 89 ILE A N 1
ATOM 718 C CA . ILE A 1 89 ? -3.228 -5.636 1.069 1.00 95.56 89 ILE A CA 1
ATOM 719 C C . ILE A 1 89 ? -4.703 -5.347 0.783 1.00 95.56 89 ILE A C 1
ATOM 721 O O . ILE A 1 89 ? -5.323 -4.540 1.480 1.00 95.56 89 ILE A O 1
ATOM 725 N N . GLY A 1 90 ? -5.297 -5.987 -0.226 1.00 96.81 90 GLY A N 1
ATOM 726 C CA . GLY A 1 90 ? -6.684 -5.746 -0.622 1.00 96.81 90 GLY A CA 1
ATOM 727 C C . GLY A 1 90 ? -7.693 -6.080 0.471 1.00 96.81 90 GLY A C 1
ATOM 728 O O . GLY A 1 90 ? -8.709 -5.401 0.589 1.00 96.81 90 GLY A O 1
ATOM 729 N N . HIS A 1 91 ? -7.406 -7.058 1.330 1.00 97.69 91 HIS A N 1
ATOM 730 C CA . HIS A 1 91 ? -8.279 -7.401 2.454 1.00 97.69 91 HIS A CA 1
ATOM 731 C C . HIS A 1 91 ? -8.296 -6.345 3.564 1.00 97.69 91 HIS A C 1
ATOM 733 O O . HIS A 1 91 ? -9.262 -6.316 4.322 1.00 97.69 91 HIS A O 1
ATOM 739 N N . LEU A 1 92 ? -7.294 -5.459 3.624 1.00 97.94 92 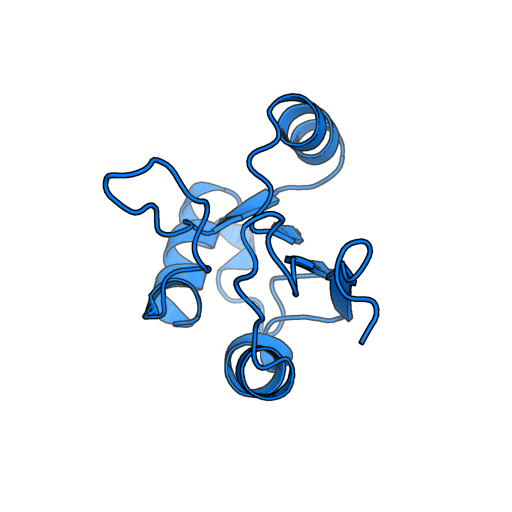LEU A N 1
ATOM 740 C CA . LEU A 1 92 ? -7.195 -4.351 4.585 1.00 97.94 92 LEU A CA 1
ATOM 741 C C . LEU A 1 92 ? -7.818 -3.045 4.069 1.00 97.94 92 LEU A C 1
ATOM 743 O O . LEU A 1 92 ? -7.939 -2.076 4.827 1.00 97.94 92 LEU A O 1
ATOM 747 N N . CYS A 1 93 ? -8.189 -3.005 2.786 1.00 97.25 93 CYS A N 1
ATOM 748 C CA . CYS A 1 93 ? -8.605 -1.798 2.087 1.00 97.25 93 CYS A CA 1
ATOM 749 C C . CYS A 1 93 ? -10.046 -1.907 1.581 1.00 97.25 93 CYS A C 1
ATOM 751 O O . CYS A 1 93 ? -10.450 -2.924 1.025 1.00 97.25 93 CYS A O 1
ATOM 753 N N . ASP A 1 94 ? -10.816 -0.826 1.689 1.00 96.75 94 ASP A N 1
ATOM 754 C CA . ASP A 1 94 ? -12.107 -0.745 0.991 1.00 96.75 94 ASP A CA 1
ATOM 755 C C . ASP A 1 94 ? -11.929 -0.471 -0.508 1.00 96.75 94 ASP A C 1
ATOM 757 O O . ASP A 1 94 ? -12.687 -0.977 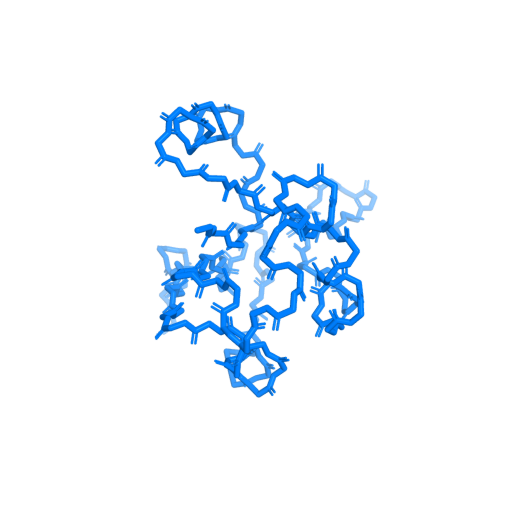-1.332 1.00 96.75 94 ASP A O 1
ATOM 761 N N . TYR A 1 95 ? -10.929 0.344 -0.861 1.00 95.62 95 TYR A N 1
ATOM 762 C CA . TYR A 1 95 ? -10.620 0.736 -2.234 1.00 95.62 95 TYR A CA 1
ATOM 763 C C . TYR A 1 95 ? -9.111 0.834 -2.425 1.00 95.62 95 TYR A C 1
ATOM 765 O O . TYR A 1 95 ? -8.390 1.245 -1.513 1.00 95.62 95 TYR A O 1
ATOM 773 N N . ILE A 1 96 ? -8.655 0.531 -3.637 1.00 93.81 96 ILE A N 1
ATOM 774 C CA . ILE A 1 96 ? -7.282 0.762 -4.080 1.00 93.81 96 ILE A CA 1
ATOM 775 C C . ILE A 1 96 ? -7.339 1.635 -5.332 1.00 93.81 96 ILE A C 1
ATOM 777 O O . ILE A 1 96 ? -7.993 1.287 -6.313 1.00 93.81 96 ILE A O 1
ATOM 781 N N . LEU A 1 97 ? -6.660 2.775 -5.281 1.00 91.19 97 LEU A N 1
ATOM 782 C CA . LEU A 1 97 ? -6.392 3.640 -6.416 1.00 91.19 97 LEU A CA 1
ATOM 783 C C . LEU A 1 97 ? -4.976 3.352 -6.911 1.00 91.19 97 LEU A C 1
ATOM 785 O O . LEU A 1 97 ? -4.003 3.644 -6.217 1.00 91.19 97 LEU A O 1
ATOM 789 N N . PHE A 1 98 ? -4.872 2.810 -8.120 1.00 89.25 98 PHE A N 1
ATOM 790 C CA . PHE A 1 98 ? -3.606 2.717 -8.835 1.00 89.25 98 PHE A CA 1
ATOM 791 C C . PHE A 1 98 ? -3.394 3.996 -9.641 1.00 89.25 98 PHE A C 1
ATOM 793 O O . PHE A 1 98 ? -4.089 4.225 -10.630 1.00 89.25 98 PHE A O 1
ATOM 800 N N . ASP A 1 99 ? -2.448 4.834 -9.217 1.00 85.25 99 ASP A N 1
ATOM 801 C CA . ASP A 1 99 ? -2.026 5.984 -10.013 1.00 85.25 99 ASP A CA 1
ATOM 802 C C . ASP A 1 99 ? -1.086 5.500 -11.122 1.00 85.25 99 ASP A C 1
ATOM 804 O O . ASP A 1 99 ? 0.057 5.095 -10.879 1.00 85.25 99 ASP A O 1
ATOM 808 N N . SER A 1 100 ? -1.616 5.494 -12.343 1.00 75.25 100 SER A N 1
ATOM 809 C CA . SER A 1 100 ? -0.933 5.069 -13.560 1.00 75.25 100 SER A CA 1
ATOM 810 C C . SER A 1 100 ? -0.669 6.235 -14.513 1.00 75.25 100 SER A C 1
ATOM 812 O O . SER A 1 100 ? -0.488 6.003 -15.706 1.00 75.25 100 SER A O 1
ATOM 814 N N . ALA A 1 101 ? -0.638 7.486 -14.035 1.00 71.56 101 ALA A N 1
ATOM 815 C CA . ALA A 1 101 ? -0.449 8.661 -14.894 1.00 71.56 101 ALA A CA 1
ATOM 816 C C . ALA A 1 101 ? 0.821 8.590 -15.771 1.00 71.56 101 ALA A C 1
ATOM 818 O O . ALA A 1 101 ? 0.849 9.153 -16.865 1.00 71.56 101 ALA A O 1
ATOM 819 N N . LEU A 1 102 ? 1.847 7.862 -15.314 1.00 61.25 102 LEU A N 1
ATOM 820 C CA . LEU A 1 102 ? 3.108 7.622 -16.030 1.00 61.25 102 LEU A CA 1
ATOM 821 C C . LEU A 1 102 ? 3.152 6.270 -16.767 1.00 61.25 102 LEU A C 1
ATOM 823 O O . LEU A 1 102 ? 4.031 6.046 -17.594 1.00 61.25 102 LEU A O 1
ATOM 827 N N . GLY A 1 103 ? 2.200 5.375 -16.498 1.00 55.25 103 GLY A N 1
ATOM 828 C CA . GLY A 1 103 ? 2.060 4.079 -17.153 1.00 55.25 103 GLY A CA 1
ATOM 829 C C . GLY A 1 103 ? 1.058 4.150 -18.301 1.00 55.25 103 GLY A C 1
ATOM 830 O O . GLY A 1 103 ? -0.077 3.710 -18.153 1.00 55.25 103 GLY A O 1
ATOM 831 N N . ARG A 1 104 ? 1.466 4.694 -19.451 1.00 53.31 104 ARG A N 1
ATOM 832 C CA . ARG A 1 104 ? 0.848 4.328 -20.735 1.00 53.31 104 ARG A CA 1
ATOM 833 C C . ARG A 1 104 ? 1.674 3.191 -21.332 1.00 53.31 104 ARG A C 1
ATOM 835 O O . ARG A 1 104 ? 2.678 3.454 -21.988 1.00 53.31 104 ARG A O 1
ATOM 842 N N . LEU A 1 105 ? 1.262 1.957 -21.060 1.00 49.66 105 LEU A N 1
ATOM 843 C CA . LEU A 1 105 ? 1.557 0.798 -21.905 1.00 49.66 105 LEU A CA 1
ATOM 844 C C . LEU A 1 105 ? 0.284 0.443 -22.671 1.00 49.66 105 LEU A C 1
ATOM 846 O O . LEU A 1 105 ? -0.796 0.507 -22.039 1.00 49.66 105 LEU A O 1
#

pLDDT: mean 83.38, std 14.81, range [44.16, 97.94]

Foldseek 3Di:
DEEEQDPPVVVVVVCVVPHQYQHFHFDADPVRFTEGGDPCSLALVVVLVSCCVGPVVLSPPQASHAEYEGAQAGPNGHGDDPVVSCVRCVRNYPYYHHPCVVDDD

Secondary structure (DSSP, 8-state):
-EEE----HHHHHHHHHHS-EEEPPEEE-TT--EEEE-GGGG-HHHHHHHHHHH-GGGTT-SS-BSEEEEESB-TTS-B--HHHHHHHHGGGBS-EEEE-TT---

Sequence (105 aa):
MTVTTTNLTTTAHYYRRAQTPVYLETARNPYGFIGGIDAHCFEEDYLRELINEVAPQRVRDVRPFRLAVIQLGTYDGTIYNARQVVDKIGHLCDYILFDSALGRL

Radius of gyration: 13.58 Å; chains: 1; bounding box: 35×29×40 Å

InterPro domains:
  IPR000310 Orn/Lys/Arg decarboxylase, major domain [PF01276] (19-102)
  IPR011193 Ornithine/lysine/arginine decarboxylase [PTHR45229] (18-101)
  IPR015421 Pyridoxal phosphate-dependent transferase, major domain [G3DSA:3.40.640.10] (10-105)
  IPR015424 Pyridoxal phosphate-dependent transferase [SSF53383] (20-103)

Organism: NCBI:txid59203